Protein AF-A0A969LKZ2-F1 (afdb_monomer_lite)

pLDDT: mean 80.92, std 14.83, range [49.78, 97.94]

Structure (mmCIF, N/CA/C/O backbone):
data_AF-A0A969LKZ2-F1
#
_entry.id   AF-A0A969LKZ2-F1
#
loop_
_atom_site.group_PDB
_atom_site.id
_atom_site.type_symbol
_atom_site.label_atom_id
_atom_site.label_alt_id
_atom_site.label_comp_id
_atom_site.label_asym_id
_atom_site.label_entity_id
_atom_site.label_seq_id
_atom_site.pdbx_PDB_ins_code
_atom_site.Cartn_x
_atom_site.Cartn_y
_atom_site.Cartn_z
_atom_site.occupancy
_atom_site.B_iso_or_equiv
_atom_site.auth_seq_id
_atom_site.auth_comp_id
_atom_site.auth_asym_id
_atom_site.auth_atom_id
_atom_site.pdbx_PDB_model_num
ATOM 1 N N . MET A 1 1 ? 45.801 -14.054 39.976 1.00 59.47 1 MET A N 1
ATOM 2 C CA . MET A 1 1 ? 45.341 -14.778 38.767 1.00 59.47 1 MET A CA 1
ATOM 3 C C . MET A 1 1 ? 43.845 -14.618 38.501 1.00 59.47 1 MET A C 1
ATOM 5 O O . MET A 1 1 ? 43.497 -14.338 37.364 1.00 59.47 1 MET A O 1
ATOM 9 N N . LEU A 1 2 ? 42.970 -14.684 39.516 1.00 66.50 2 LEU A N 1
ATOM 10 C CA . LEU A 1 2 ? 41.511 -14.542 39.344 1.00 66.50 2 LEU A CA 1
ATOM 11 C C . LEU A 1 2 ? 41.075 -13.233 38.646 1.00 66.50 2 LEU A C 1
ATOM 13 O O . LEU A 1 2 ? 40.222 -13.264 37.770 1.00 66.50 2 LEU A O 1
ATOM 17 N N . LYS A 1 3 ? 41.731 -12.104 38.963 1.00 64.94 3 LYS A N 1
ATOM 18 C CA . LYS A 1 3 ? 41.454 -10.792 38.344 1.00 64.94 3 LYS A CA 1
ATOM 19 C C . LYS A 1 3 ? 41.816 -10.711 36.852 1.00 64.94 3 LYS A C 1
ATOM 21 O O . LYS A 1 3 ? 41.221 -9.928 36.127 1.00 64.94 3 LYS A O 1
ATOM 26 N N . LEU A 1 4 ? 42.794 -11.499 36.397 1.00 70.62 4 LEU A N 1
ATOM 27 C CA . LEU A 1 4 ? 43.204 -11.526 34.988 1.00 70.62 4 LEU A CA 1
ATOM 28 C C . LEU A 1 4 ? 42.209 -12.355 34.161 1.00 70.62 4 LEU A C 1
ATOM 30 O O . LEU A 1 4 ? 41.796 -11.938 33.085 1.00 70.62 4 LEU A O 1
ATOM 34 N N . LEU A 1 5 ? 41.762 -13.485 34.721 1.00 69.06 5 LEU A N 1
ATOM 35 C CA . LEU A 1 5 ? 40.717 -14.339 34.149 1.00 69.06 5 LEU A CA 1
ATOM 36 C C . LEU A 1 5 ? 39.380 -13.600 34.004 1.00 69.06 5 LEU A C 1
ATOM 38 O O . LEU A 1 5 ? 38.748 -13.695 32.956 1.00 69.06 5 LEU A O 1
ATOM 42 N N . SER A 1 6 ? 38.980 -12.808 35.005 1.00 70.50 6 SER A N 1
ATOM 43 C CA . SER A 1 6 ? 37.746 -12.014 34.931 1.00 70.50 6 SER A CA 1
ATOM 44 C C . SER A 1 6 ? 37.794 -10.928 33.852 1.00 70.50 6 SER A C 1
ATOM 46 O O . SER A 1 6 ? 36.787 -10.681 33.195 1.00 70.50 6 SER A O 1
ATOM 48 N N . SER A 1 7 ? 38.954 -10.304 33.625 1.00 68.31 7 SER A N 1
ATOM 49 C CA . SER A 1 7 ? 39.106 -9.274 32.587 1.00 68.31 7 SER A CA 1
ATOM 50 C C . SER A 1 7 ? 39.089 -9.863 31.176 1.00 68.31 7 SER A C 1
ATOM 52 O O . SER A 1 7 ? 38.479 -9.285 30.282 1.00 68.31 7 SER A O 1
ATOM 54 N N . ILE A 1 8 ? 39.701 -11.036 30.978 1.00 71.81 8 ILE A N 1
ATOM 55 C CA . ILE A 1 8 ? 39.663 -11.756 29.694 1.00 71.81 8 ILE A CA 1
ATOM 56 C C . ILE A 1 8 ? 38.229 -12.203 29.370 1.00 71.81 8 ILE A C 1
ATOM 58 O O . ILE A 1 8 ? 37.786 -12.081 28.230 1.00 71.81 8 ILE A O 1
ATOM 62 N N . PHE A 1 9 ? 37.475 -12.649 30.378 1.00 67.19 9 PHE A N 1
ATOM 63 C CA . PHE A 1 9 ? 36.073 -13.038 30.215 1.00 67.19 9 PHE A CA 1
ATOM 64 C C . PHE A 1 9 ? 35.174 -11.857 29.807 1.00 67.19 9 PHE A C 1
ATOM 66 O O . PHE A 1 9 ? 34.313 -12.009 28.943 1.00 67.19 9 PHE A O 1
ATOM 73 N N . LEU A 1 10 ? 35.411 -10.662 30.363 1.00 65.06 10 LEU A N 1
ATOM 74 C CA . LEU A 1 10 ? 34.647 -9.459 30.013 1.00 65.06 10 LEU A CA 1
ATOM 75 C C . LEU A 1 10 ? 34.915 -8.988 28.570 1.00 65.06 10 LEU A C 1
ATOM 77 O O . LEU A 1 10 ? 33.992 -8.550 27.891 1.00 65.06 10 LEU A O 1
ATOM 81 N N . ILE A 1 11 ? 36.160 -9.112 28.092 1.00 64.12 11 ILE A N 1
ATOM 82 C CA . ILE A 1 11 ? 36.550 -8.753 26.716 1.00 64.12 11 ILE A CA 1
ATOM 83 C C . ILE A 1 11 ? 35.956 -9.739 25.698 1.00 64.12 11 ILE A C 1
ATOM 85 O O . ILE A 1 11 ? 35.541 -9.334 24.615 1.00 64.12 11 ILE A O 1
ATOM 89 N N . LEU A 1 12 ? 35.865 -11.027 26.046 1.00 62.81 12 LEU A N 1
ATOM 90 C CA . LEU A 1 12 ? 35.211 -12.022 25.193 1.00 62.81 12 LEU A CA 1
ATOM 91 C C . LEU A 1 12 ? 33.700 -11.774 25.082 1.00 62.81 12 LEU A C 1
ATOM 93 O O . LEU A 1 12 ? 33.157 -11.895 23.993 1.00 62.81 12 LEU A O 1
ATOM 97 N N . LEU A 1 13 ? 33.026 -11.373 26.166 1.00 58.69 13 LEU A N 1
ATOM 98 C CA . LEU A 1 13 ? 31.583 -11.091 26.156 1.00 58.69 13 LEU A CA 1
ATOM 99 C C . LEU A 1 13 ? 31.195 -9.898 25.270 1.00 58.69 13 LEU A C 1
ATOM 101 O O . LEU A 1 13 ? 30.137 -9.926 24.648 1.00 58.69 13 LEU A O 1
ATOM 105 N N . THR A 1 14 ? 32.034 -8.864 25.177 1.00 59.28 14 THR A N 1
ATOM 106 C CA . THR A 1 14 ? 31.739 -7.690 24.339 1.00 59.28 14 THR A CA 1
ATOM 107 C C . THR A 1 14 ? 32.088 -7.901 22.867 1.00 59.28 14 THR A C 1
ATOM 109 O O . THR A 1 14 ? 31.464 -7.278 22.011 1.00 59.28 14 THR A O 1
ATOM 112 N N . ALA A 1 15 ? 33.013 -8.814 22.550 1.00 58.94 15 ALA A N 1
ATOM 113 C CA . ALA A 1 15 ? 33.393 -9.138 21.172 1.00 58.94 15 ALA A CA 1
ATOM 114 C C . ALA A 1 15 ? 32.286 -9.859 20.373 1.00 58.94 15 ALA A C 1
ATOM 116 O O . ALA A 1 15 ? 32.323 -9.854 19.144 1.00 58.94 15 ALA A O 1
ATOM 117 N N . PHE A 1 16 ? 31.293 -10.451 21.048 1.00 55.47 16 PHE A N 1
ATOM 118 C CA . PHE A 1 16 ? 30.153 -11.126 20.408 1.00 55.47 16 PHE A CA 1
ATOM 119 C C . PHE A 1 16 ? 28.880 -10.273 20.329 1.00 55.47 16 PHE A C 1
ATOM 121 O O . PHE A 1 16 ? 27.905 -10.692 19.707 1.00 55.47 16 PHE A O 1
ATOM 128 N N . CYS A 1 17 ? 28.877 -9.065 20.896 1.00 50.78 17 CYS A N 1
ATOM 129 C CA . CYS A 1 17 ? 27.752 -8.140 20.781 1.00 50.78 17 CYS A CA 1
ATOM 130 C C . CYS A 1 17 ? 27.825 -7.356 19.465 1.00 50.78 17 CYS A C 1
ATOM 132 O O . CYS A 1 17 ? 27.996 -6.140 19.452 1.00 50.78 17 CYS A O 1
ATOM 134 N N . ASN A 1 18 ? 27.659 -8.052 18.340 1.00 49.78 18 ASN A N 1
ATOM 135 C CA . ASN A 1 18 ? 27.237 -7.388 17.115 1.00 49.78 18 ASN A CA 1
ATOM 136 C C . ASN A 1 18 ? 25.742 -7.097 17.255 1.00 49.78 18 ASN A C 1
ATOM 138 O O . ASN A 1 18 ? 24.91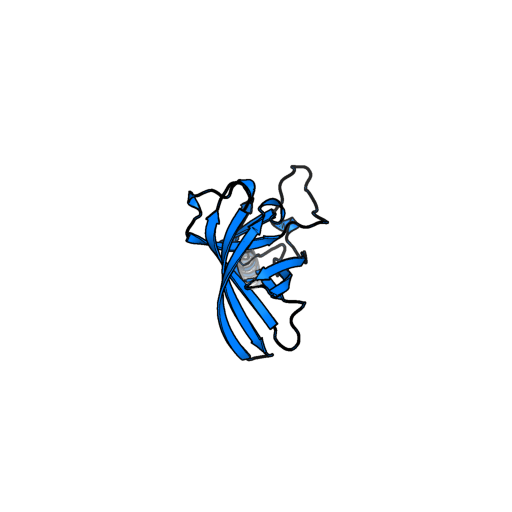5 -7.988 17.071 1.00 49.78 18 ASN A O 1
ATOM 142 N N . ALA A 1 19 ? 25.385 -5.857 17.587 1.00 51.41 19 ALA A N 1
ATOM 143 C CA . ALA A 1 19 ? 24.031 -5.364 17.365 1.00 51.41 19 ALA A CA 1
ATOM 144 C C . ALA A 1 19 ? 23.809 -5.268 15.846 1.00 51.41 19 ALA A C 1
ATOM 146 O O . ALA A 1 19 ? 23.966 -4.212 15.239 1.00 51.41 19 ALA A O 1
ATOM 147 N N . GLN A 1 20 ? 23.541 -6.405 15.202 1.00 56.41 20 GLN A N 1
ATOM 148 C CA . GLN A 1 20 ? 23.059 -6.428 13.832 1.00 56.41 20 GLN A CA 1
ATOM 149 C C . GLN A 1 20 ? 21.562 -6.181 13.879 1.00 56.41 20 GLN A C 1
ATOM 151 O O . GLN A 1 20 ? 20.772 -7.052 14.236 1.00 56.41 20 GLN A O 1
ATOM 156 N N . GLY A 1 21 ? 21.188 -4.967 13.506 1.00 56.09 21 GLY A N 1
ATOM 157 C CA . GLY A 1 21 ? 19.861 -4.703 13.000 1.00 56.09 21 GLY A CA 1
ATOM 158 C C . GLY A 1 21 ? 19.427 -5.737 11.986 1.00 56.09 21 GLY A C 1
ATOM 159 O O . GLY A 1 21 ? 20.079 -5.871 10.950 1.00 56.09 21 GLY A O 1
ATOM 160 N N . SER A 1 22 ? 18.338 -6.449 12.259 1.00 64.25 22 SER A N 1
ATOM 161 C CA . SER A 1 22 ? 17.714 -7.289 11.245 1.00 64.25 22 SER A CA 1
ATOM 162 C C . SER A 1 22 ? 16.907 -6.396 10.307 1.00 64.25 22 SER A C 1
ATOM 164 O O . SER A 1 22 ? 16.022 -5.663 10.749 1.00 64.25 22 SER A O 1
ATOM 166 N N . TRP A 1 23 ? 17.219 -6.474 9.018 1.00 74.00 23 TRP A N 1
ATOM 167 C CA . TRP A 1 23 ? 16.425 -5.895 7.940 1.00 74.00 23 TRP A CA 1
ATOM 168 C C . TRP A 1 23 ? 15.797 -7.052 7.167 1.00 74.00 23 TRP A C 1
ATOM 170 O O . TRP A 1 23 ? 16.509 -7.783 6.485 1.00 74.00 23 TRP A O 1
ATOM 180 N N . ASP A 1 24 ? 14.483 -7.241 7.288 1.00 82.44 24 ASP A N 1
ATOM 181 C CA . ASP A 1 24 ? 13.726 -8.252 6.526 1.00 82.44 24 ASP A CA 1
ATOM 182 C C . ASP A 1 24 ? 12.800 -7.610 5.479 1.00 82.44 24 ASP A C 1
ATOM 184 O O . ASP A 1 24 ? 11.846 -8.225 5.004 1.00 82.44 24 ASP A O 1
ATOM 188 N N . ILE A 1 25 ? 13.093 -6.361 5.112 1.00 81.94 25 ILE A N 1
ATOM 189 C CA . ILE A 1 25 ? 12.304 -5.546 4.194 1.00 81.94 25 ILE A CA 1
ATOM 190 C C . ILE A 1 25 ? 13.130 -5.145 2.968 1.00 81.94 25 ILE A C 1
ATOM 192 O O . ILE A 1 25 ? 14.216 -4.574 3.067 1.00 81.94 25 ILE A O 1
ATOM 196 N N . GLY A 1 26 ? 12.599 -5.459 1.794 1.00 84.81 26 GLY A N 1
ATOM 197 C CA . GLY A 1 26 ? 13.071 -5.013 0.495 1.00 84.81 26 GLY A CA 1
ATOM 198 C C . GLY A 1 26 ? 12.195 -3.886 -0.043 1.00 84.81 26 GLY A C 1
ATOM 199 O O . GLY A 1 26 ? 11.040 -3.728 0.356 1.00 84.81 26 GLY A O 1
ATOM 200 N N . TYR A 1 27 ? 12.739 -3.109 -0.977 1.00 86.25 27 TYR A N 1
ATOM 201 C CA . TYR A 1 27 ? 12.031 -2.011 -1.631 1.00 86.25 27 TYR A CA 1
ATOM 202 C C . TYR A 1 27 ? 12.078 -2.164 -3.150 1.00 86.25 27 TYR A C 1
ATOM 204 O O . TYR A 1 27 ? 13.115 -2.513 -3.718 1.00 86.25 27 TYR A O 1
ATOM 212 N N . LEU A 1 28 ? 10.955 -1.893 -3.807 1.00 89.88 28 LEU A N 1
ATOM 213 C CA . LEU A 1 28 ? 10.833 -1.865 -5.255 1.00 89.88 28 LEU A CA 1
ATOM 214 C C . LEU A 1 28 ? 10.242 -0.519 -5.669 1.00 89.88 28 LEU A C 1
ATOM 216 O O . LEU A 1 28 ? 9.100 -0.207 -5.339 1.00 89.88 28 LEU A O 1
ATOM 220 N N . ASN A 1 29 ? 11.024 0.268 -6.407 1.00 91.12 29 ASN A N 1
ATOM 221 C CA . ASN A 1 29 ? 10.547 1.521 -6.987 1.00 91.12 29 ASN A CA 1
ATOM 222 C C . ASN A 1 29 ? 9.361 1.248 -7.927 1.00 91.12 29 ASN A C 1
ATOM 224 O O . ASN A 1 29 ? 9.373 0.245 -8.648 1.00 91.12 29 ASN A O 1
ATOM 228 N N . VAL A 1 30 ? 8.364 2.140 -7.933 1.00 93.06 30 VAL A N 1
ATOM 229 C CA . VAL A 1 30 ? 7.159 2.008 -8.761 1.00 93.06 30 VAL A CA 1
ATOM 230 C C . VAL A 1 30 ? 7.479 1.771 -10.238 1.00 93.06 30 VAL A C 1
ATOM 232 O O . VAL A 1 30 ? 6.807 0.959 -10.870 1.00 93.06 30 VAL A O 1
ATOM 235 N N . ASP A 1 31 ? 8.527 2.386 -10.785 1.00 91.94 31 ASP A N 1
ATOM 236 C CA . ASP A 1 31 ? 8.905 2.253 -12.199 1.00 91.94 31 ASP A CA 1
ATOM 237 C C . ASP A 1 31 ? 9.469 0.862 -12.528 1.00 91.94 31 ASP A C 1
ATOM 239 O O . ASP A 1 31 ? 9.315 0.362 -13.641 1.00 91.94 31 ASP A O 1
ATOM 243 N N . SER A 1 32 ? 10.039 0.181 -11.533 1.00 94.31 32 SER A N 1
ATOM 244 C CA . SER A 1 32 ? 10.575 -1.178 -11.666 1.00 94.31 32 SER A CA 1
ATOM 245 C C . SER A 1 32 ? 9.503 -2.267 -11.528 1.00 94.31 32 SER A C 1
ATOM 247 O O . SER A 1 32 ? 9.780 -3.447 -11.773 1.00 94.31 32 SER A O 1
ATOM 249 N N . ILE A 1 33 ? 8.272 -1.912 -11.140 1.00 95.50 33 ILE A N 1
ATOM 250 C CA . ILE A 1 33 ? 7.174 -2.873 -11.003 1.00 95.50 33 ILE A CA 1
ATOM 251 C C . ILE A 1 33 ? 6.710 -3.319 -12.396 1.00 95.50 33 ILE A C 1
ATOM 253 O O . ILE A 1 33 ? 6.184 -2.543 -13.197 1.00 95.50 33 ILE A O 1
ATOM 257 N N . SER A 1 34 ? 6.894 -4.610 -12.659 1.00 96.12 34 SER A N 1
ATOM 258 C CA . SER A 1 34 ? 6.551 -5.293 -13.911 1.00 96.12 34 SER A CA 1
ATOM 259 C C . SER A 1 34 ? 5.656 -6.515 -13.681 1.00 96.12 34 SER A C 1
ATOM 261 O O . SER A 1 34 ? 5.457 -6.945 -12.544 1.00 96.12 34 SER A O 1
ATOM 263 N N . LYS A 1 35 ? 5.172 -7.142 -14.764 1.00 96.44 35 LYS A N 1
ATOM 264 C CA . LYS A 1 35 ? 4.317 -8.348 -14.713 1.00 96.44 35 LYS A CA 1
ATOM 265 C C . LYS A 1 35 ? 4.919 -9.521 -13.922 1.00 96.44 35 LYS A C 1
ATOM 267 O O . LYS A 1 35 ? 4.168 -10.337 -13.403 1.00 96.44 35 LYS A O 1
ATOM 272 N N . GLY A 1 36 ? 6.245 -9.589 -13.767 1.00 96.81 36 GLY A N 1
ATOM 273 C CA . GLY A 1 36 ? 6.909 -10.590 -12.914 1.00 96.81 36 GLY A CA 1
ATOM 274 C C . GLY A 1 36 ? 6.648 -10.423 -11.408 1.00 96.81 36 GLY A C 1
ATOM 275 O O . GLY A 1 36 ? 7.077 -11.253 -10.610 1.00 96.81 36 GLY A O 1
ATOM 276 N N . HIS A 1 37 ? 5.963 -9.351 -11.005 1.00 96.50 37 HIS A N 1
ATOM 277 C CA . HIS A 1 37 ? 5.601 -9.061 -9.618 1.00 96.50 37 HIS A CA 1
ATOM 278 C C . HIS A 1 37 ? 4.123 -9.328 -9.310 1.00 96.50 37 HIS A C 1
ATOM 280 O O . HIS A 1 37 ? 3.700 -9.130 -8.174 1.00 96.50 37 HIS A O 1
ATOM 286 N N . LEU A 1 38 ? 3.336 -9.779 -10.290 1.00 97.31 38 LEU A N 1
ATOM 287 C CA . LEU A 1 38 ? 1.945 -10.167 -10.060 1.00 97.31 38 LEU A CA 1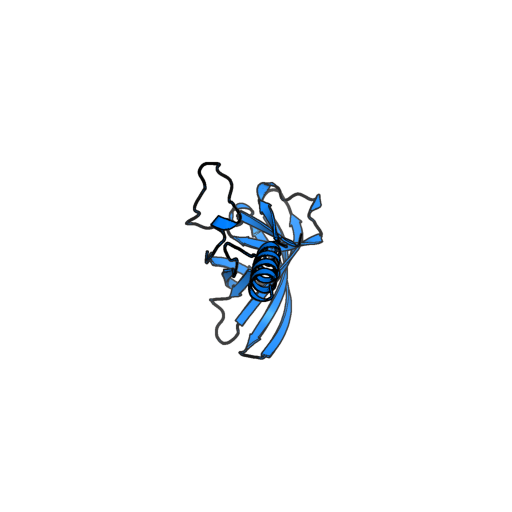
ATOM 288 C C . LEU A 1 38 ? 1.872 -11.313 -9.039 1.00 97.31 38 LEU A C 1
ATOM 290 O O . LEU A 1 38 ? 2.700 -12.222 -9.049 1.00 97.31 38 LEU A O 1
ATOM 294 N N . GLY A 1 39 ? 0.894 -11.24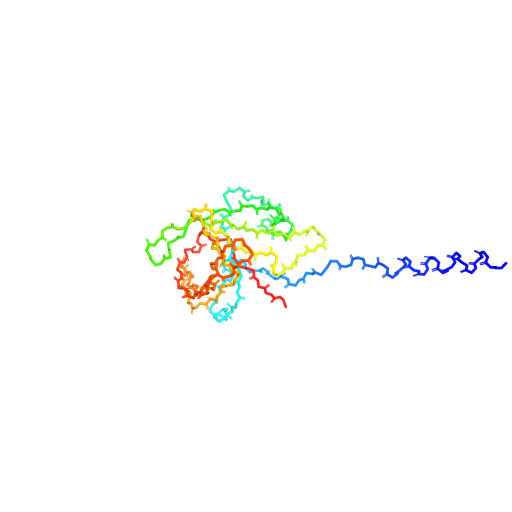3 -8.140 1.00 97.00 39 GLY A N 1
ATOM 295 C CA . GLY A 1 39 ? 0.715 -12.179 -7.030 1.00 97.00 39 GLY A CA 1
ATOM 296 C C . GLY A 1 39 ? 1.648 -11.949 -5.838 1.00 97.00 39 GLY A C 1
ATOM 297 O O . GLY A 1 39 ? 1.488 -12.617 -4.819 1.00 97.00 39 GLY A O 1
ATOM 298 N N . LYS A 1 40 ? 2.607 -11.013 -5.911 1.00 95.94 40 LYS A N 1
ATOM 299 C CA . LYS A 1 40 ? 3.456 -10.689 -4.757 1.00 95.94 40 LYS A CA 1
ATOM 300 C C . LYS A 1 40 ? 2.673 -9.888 -3.722 1.00 95.94 40 LYS A C 1
ATOM 302 O O . LYS A 1 40 ? 1.950 -8.952 -4.071 1.00 95.94 40 LYS A O 1
ATOM 307 N N . ILE A 1 41 ? 2.870 -10.255 -2.458 1.00 96.00 41 ILE A N 1
ATOM 308 C CA . ILE A 1 41 ? 2.387 -9.516 -1.294 1.00 96.00 41 ILE A CA 1
ATOM 309 C C . ILE A 1 41 ? 3.399 -8.423 -0.974 1.00 96.00 41 ILE A C 1
ATOM 311 O O . ILE A 1 41 ? 4.598 -8.685 -0.860 1.00 96.00 41 ILE A O 1
ATOM 315 N N . VAL A 1 42 ? 2.902 -7.200 -0.872 1.00 94.38 42 VAL A N 1
ATOM 316 C CA . VAL A 1 42 ? 3.693 -5.995 -0.675 1.00 94.38 42 VAL A CA 1
ATOM 317 C C . VAL A 1 42 ? 2.984 -5.032 0.273 1.00 94.38 42 VAL A C 1
ATOM 319 O O . VAL A 1 42 ? 1.784 -5.150 0.515 1.00 94.38 42 VAL A O 1
ATOM 322 N N . ARG A 1 43 ? 3.705 -4.021 0.754 1.00 92.44 43 ARG A N 1
ATOM 323 C CA . ARG A 1 43 ? 3.125 -2.839 1.394 1.00 92.44 43 ARG A CA 1
ATOM 324 C C . ARG A 1 43 ? 3.290 -1.627 0.499 1.00 92.44 43 ARG A C 1
ATOM 326 O O . ARG A 1 43 ? 4.314 -1.467 -0.161 1.00 92.44 43 ARG A O 1
ATOM 333 N N . ILE A 1 44 ? 2.254 -0.804 0.446 1.00 92.19 44 ILE A N 1
ATOM 334 C CA . ILE A 1 44 ? 2.168 0.332 -0.472 1.00 92.19 44 ILE A CA 1
ATOM 335 C C . ILE A 1 44 ? 2.915 1.523 0.136 1.00 92.19 44 ILE A C 1
ATOM 337 O O . ILE A 1 44 ? 2.667 1.852 1.295 1.00 92.19 44 ILE A O 1
ATOM 341 N N . ASP A 1 45 ? 3.783 2.157 -0.657 1.00 88.94 45 ASP A N 1
ATOM 342 C CA . ASP A 1 45 ? 4.487 3.396 -0.312 1.00 88.94 45 ASP A CA 1
ATOM 343 C C . ASP A 1 45 ? 3.985 4.550 -1.193 1.00 88.94 45 ASP A C 1
ATOM 345 O O . ASP A 1 45 ? 4.099 4.522 -2.428 1.00 88.94 45 ASP A O 1
ATOM 349 N N . PHE A 1 46 ? 3.392 5.559 -0.556 1.00 88.31 46 PHE A N 1
ATOM 350 C CA . PHE A 1 46 ? 2.823 6.703 -1.260 1.00 88.31 46 PHE A CA 1
ATOM 351 C C . PHE A 1 46 ? 3.868 7.752 -1.594 1.00 88.31 46 PHE A C 1
ATOM 353 O O . PHE A 1 46 ? 4.787 8.027 -0.829 1.00 88.31 46 PHE A O 1
ATOM 360 N N . LYS A 1 47 ? 3.650 8.430 -2.722 1.00 84.81 47 LYS A N 1
ATOM 361 C CA . LYS A 1 47 ? 4.508 9.528 -3.132 1.00 84.81 47 LYS A CA 1
ATOM 362 C C . LYS A 1 47 ? 4.458 10.676 -2.130 1.00 84.81 47 LYS A C 1
ATOM 364 O O . LYS A 1 47 ? 3.436 11.352 -2.011 1.00 84.81 47 LYS A O 1
ATOM 369 N N . SER A 1 48 ? 5.572 10.922 -1.444 1.00 73.44 48 SER A N 1
ATOM 370 C CA . SER A 1 48 ? 5.686 12.051 -0.516 1.00 73.44 48 SER A CA 1
ATOM 371 C C . SER A 1 48 ? 5.796 13.379 -1.267 1.00 73.44 48 SER A C 1
ATOM 373 O O . SER A 1 48 ? 6.613 13.524 -2.180 1.00 73.44 48 SER A O 1
ATOM 375 N N . THR A 1 49 ? 5.034 14.393 -0.848 1.00 65.44 49 THR A N 1
ATOM 376 C CA . THR A 1 49 ? 5.183 15.764 -1.366 1.00 65.44 49 THR A CA 1
ATOM 377 C C . THR A 1 49 ? 6.448 16.456 -0.848 1.00 65.44 49 THR A C 1
ATOM 379 O O . THR A 1 49 ? 6.891 17.425 -1.454 1.00 65.44 49 THR A O 1
ATOM 382 N N . ASN A 1 50 ? 7.041 15.955 0.245 1.00 60.16 50 ASN A N 1
ATOM 383 C CA . ASN A 1 50 ? 8.196 16.547 0.936 1.00 60.16 50 ASN A CA 1
ATOM 384 C C . ASN A 1 50 ? 9.403 15.595 0.963 1.00 60.16 50 ASN A C 1
ATOM 386 O O . ASN A 1 50 ? 10.143 15.531 1.945 1.00 60.16 50 ASN A O 1
ATOM 390 N N . ALA A 1 51 ? 9.582 14.820 -0.103 1.00 58.72 51 ALA A N 1
ATOM 391 C CA . ALA A 1 51 ? 10.636 13.825 -0.196 1.00 58.72 51 ALA A CA 1
ATOM 392 C C . ALA A 1 51 ? 12.038 14.434 -0.032 1.00 58.72 51 ALA A C 1
ATOM 394 O O . ALA A 1 51 ? 12.460 15.259 -0.844 1.00 58.72 51 ALA A O 1
ATOM 395 N N . TRP A 1 52 ? 12.802 13.975 0.964 1.00 54.78 52 TRP A N 1
ATOM 396 C CA . TRP A 1 52 ? 14.246 14.202 0.977 1.00 54.78 52 TRP A CA 1
ATOM 397 C C . TRP A 1 52 ? 14.886 13.285 -0.071 1.00 54.78 52 TRP A C 1
ATOM 399 O O . TRP A 1 52 ? 14.943 12.068 0.104 1.00 54.78 52 TRP A O 1
ATOM 409 N N . ILE A 1 53 ? 15.308 13.869 -1.192 1.00 56.62 53 ILE A N 1
ATOM 410 C CA . ILE A 1 53 ? 16.037 13.173 -2.253 1.00 56.62 53 ILE A CA 1
ATOM 411 C C . ILE A 1 53 ? 17.522 13.267 -1.902 1.00 56.62 53 ILE A C 1
ATOM 413 O O . ILE A 1 53 ? 18.059 14.366 -1.754 1.00 56.62 53 ILE A O 1
ATOM 417 N N . SER A 1 54 ? 18.185 12.126 -1.731 1.00 55.78 54 SER A N 1
ATOM 418 C CA . SER A 1 54 ? 19.634 12.085 -1.534 1.00 55.78 54 SER A CA 1
ATOM 419 C C . SER A 1 54 ? 20.377 12.553 -2.795 1.00 55.78 54 SER A C 1
ATOM 421 O O . SER A 1 54 ? 19.817 12.540 -3.892 1.00 55.78 54 SER A O 1
ATOM 423 N N . PRO A 1 55 ? 21.656 12.952 -2.677 1.00 52.72 55 PRO A N 1
ATOM 424 C CA . PRO A 1 55 ? 22.422 13.507 -3.798 1.00 52.72 55 PRO A CA 1
ATOM 425 C C . PRO A 1 55 ? 22.584 12.570 -5.007 1.00 52.72 55 PRO A C 1
ATOM 427 O O . PRO A 1 55 ? 22.862 13.038 -6.105 1.00 52.72 55 PRO A O 1
ATOM 430 N N . ASP A 1 56 ? 22.418 11.260 -4.814 1.00 61.44 56 ASP A N 1
ATOM 431 C CA . ASP A 1 56 ? 22.459 10.224 -5.855 1.00 61.44 56 ASP A CA 1
ATOM 432 C C . ASP A 1 56 ? 21.104 10.000 -6.557 1.00 61.44 56 ASP A C 1
ATOM 434 O O . ASP A 1 56 ? 21.004 9.172 -7.461 1.00 61.44 56 ASP A O 1
ATOM 438 N N . GLY A 1 57 ? 20.053 10.722 -6.153 1.00 55.88 57 GLY A N 1
ATOM 439 C CA . GLY A 1 57 ? 18.705 10.592 -6.705 1.00 55.88 57 GLY A CA 1
ATOM 440 C C . GLY A 1 57 ? 17.958 9.322 -6.279 1.00 55.88 57 GLY A C 1
ATOM 441 O O . GLY A 1 57 ? 16.830 9.118 -6.727 1.00 55.88 57 GLY A O 1
ATOM 442 N N . GLN A 1 58 ? 18.540 8.474 -5.421 1.00 56.38 58 GLN A N 1
ATOM 443 C CA . GLN A 1 58 ? 17.941 7.208 -4.987 1.00 56.38 58 GLN A CA 1
ATOM 444 C C . GLN A 1 58 ? 17.529 7.248 -3.520 1.00 56.38 58 GLN A C 1
ATOM 446 O O . GLN A 1 58 ? 18.347 7.469 -2.641 1.00 56.38 58 GLN A O 1
ATOM 451 N N . ARG A 1 59 ? 16.271 6.939 -3.202 1.00 55.94 59 ARG A N 1
ATOM 452 C CA . ARG A 1 59 ? 15.860 6.869 -1.795 1.00 55.94 59 ARG A CA 1
ATOM 453 C C . ARG A 1 59 ? 16.518 5.694 -1.069 1.00 55.94 59 ARG A C 1
ATOM 455 O O . ARG A 1 59 ? 16.275 4.535 -1.393 1.00 55.94 59 ARG A O 1
ATOM 462 N N . HIS A 1 60 ? 17.306 6.008 -0.044 1.00 57.88 60 HIS A N 1
ATOM 463 C CA . HIS A 1 60 ? 17.889 5.033 0.882 1.00 57.88 60 HIS A CA 1
ATOM 464 C C . HIS A 1 60 ? 16.887 4.642 1.961 1.00 57.88 60 HIS A C 1
ATOM 466 O O . HIS A 1 60 ? 16.073 5.460 2.367 1.00 57.88 60 HIS A O 1
ATOM 472 N N . ILE A 1 61 ? 17.007 3.444 2.537 1.00 57.28 61 ILE A N 1
ATOM 473 C CA . ILE A 1 61 ? 16.111 2.969 3.610 1.00 57.28 61 ILE A CA 1
ATOM 474 C C . ILE A 1 61 ? 15.967 3.974 4.785 1.00 57.28 61 ILE A C 1
ATOM 476 O O . ILE A 1 61 ? 14.922 4.082 5.421 1.00 57.28 61 ILE A O 1
ATOM 480 N N . ARG A 1 62 ? 16.995 4.807 5.008 1.00 55.06 62 ARG A N 1
ATOM 481 C CA . ARG A 1 62 ? 17.009 5.888 6.006 1.00 55.06 62 ARG A CA 1
ATOM 482 C C . ARG A 1 62 ? 16.096 7.074 5.682 1.00 55.06 62 ARG A C 1
ATOM 484 O O . ARG A 1 62 ? 15.633 7.716 6.618 1.00 55.06 62 ARG A O 1
ATOM 491 N N . SER A 1 63 ? 15.795 7.359 4.411 1.00 57.94 63 SER A N 1
ATOM 492 C CA . SER A 1 63 ? 14.813 8.398 4.049 1.00 57.94 63 SER A CA 1
ATOM 493 C C . SER A 1 63 ? 13.378 8.019 4.428 1.00 57.94 63 SER A C 1
ATOM 495 O O . SER A 1 63 ? 12.492 8.866 4.388 1.00 57.94 63 SER A O 1
ATOM 497 N N . PHE A 1 64 ? 13.145 6.760 4.812 1.00 57.81 64 PHE A N 1
ATOM 498 C CA . PHE A 1 64 ? 11.836 6.242 5.213 1.00 57.81 64 PHE A CA 1
ATOM 499 C C . PHE A 1 64 ? 11.656 6.186 6.745 1.00 57.81 64 PHE A C 1
ATOM 501 O O . PHE A 1 64 ? 10.605 5.766 7.231 1.00 57.81 64 PHE A O 1
ATOM 508 N N . VAL A 1 65 ? 12.652 6.626 7.528 1.00 55.38 65 VAL A N 1
ATOM 509 C CA . VAL A 1 65 ? 12.567 6.694 8.997 1.00 55.38 65 VAL A CA 1
ATOM 510 C C . VAL A 1 65 ? 11.663 7.860 9.408 1.00 55.38 65 VAL A C 1
ATOM 512 O O . VAL A 1 65 ? 11.981 9.023 9.174 1.00 55.38 65 VAL A O 1
ATOM 515 N N . GLY A 1 66 ? 10.536 7.554 10.056 1.00 52.31 66 GLY A N 1
ATOM 516 C CA . GLY A 1 66 ? 9.673 8.551 10.706 1.00 52.31 66 GLY A CA 1
ATOM 517 C C . GLY A 1 66 ? 8.806 9.415 9.780 1.00 52.31 66 GLY A C 1
ATOM 518 O O . GLY A 1 66 ? 8.125 10.317 10.272 1.00 52.31 66 GLY A O 1
ATOM 519 N N . THR A 1 67 ? 8.785 9.152 8.472 1.0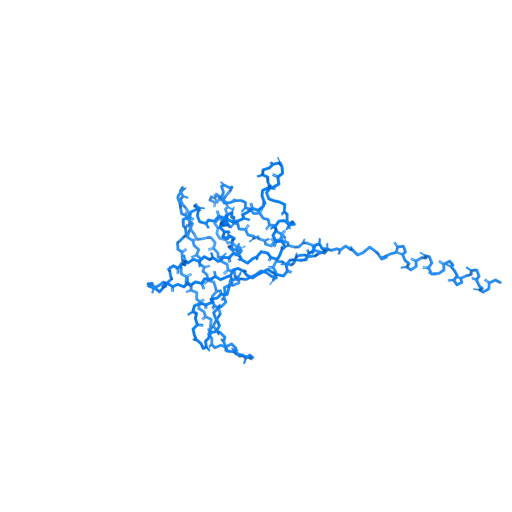0 57.88 67 THR A N 1
ATOM 520 C CA . THR A 1 67 ? 7.885 9.842 7.540 1.00 57.88 67 THR A CA 1
ATOM 521 C C . THR A 1 67 ? 6.436 9.404 7.757 1.00 57.88 67 THR A C 1
ATOM 523 O O . THR A 1 67 ? 6.134 8.225 7.944 1.00 57.88 67 THR A O 1
ATOM 526 N N . LYS A 1 68 ? 5.535 10.390 7.794 1.00 63.97 68 LYS A N 1
ATOM 527 C CA . LYS A 1 68 ? 4.081 10.209 7.862 1.00 63.97 68 LYS A CA 1
ATOM 528 C C . LYS A 1 68 ? 3.498 10.736 6.565 1.00 63.97 68 LYS A C 1
ATOM 530 O O . LYS A 1 68 ? 3.016 11.867 6.519 1.00 63.97 68 LYS A O 1
ATOM 535 N N . ASP A 1 69 ? 3.594 9.937 5.518 1.00 74.31 69 ASP A N 1
ATOM 536 C CA . ASP A 1 69 ? 2.976 10.284 4.249 1.00 74.31 69 ASP A CA 1
ATOM 537 C C . ASP A 1 69 ? 1.480 9.978 4.328 1.00 74.31 69 ASP A C 1
ATOM 539 O O . ASP A 1 69 ? 1.053 8.983 4.915 1.00 74.31 69 ASP A O 1
ATOM 543 N N . THR A 1 70 ? 0.659 10.884 3.810 1.00 81.75 70 THR A N 1
ATOM 544 C CA . THR A 1 70 ? -0.794 10.717 3.782 1.00 81.75 70 THR A CA 1
ATOM 545 C C . THR A 1 70 ? -1.272 10.694 2.347 1.00 81.75 70 THR A C 1
ATOM 547 O O . THR A 1 70 ? -0.884 11.556 1.561 1.00 81.75 70 THR A O 1
ATOM 550 N N . ALA A 1 71 ? -2.166 9.770 2.026 1.00 86.12 71 ALA A N 1
ATOM 551 C CA . ALA A 1 71 ? -2.765 9.653 0.709 1.00 86.12 71 ALA A CA 1
ATOM 552 C C . ALA A 1 71 ? -4.282 9.525 0.817 1.00 86.12 71 ALA A C 1
ATOM 554 O O . ALA A 1 71 ? -4.816 8.942 1.760 1.00 86.12 71 ALA A O 1
ATOM 555 N N . SER A 1 72 ? -4.981 10.077 -0.170 1.00 86.06 72 SER A N 1
ATOM 556 C CA . SER A 1 72 ? -6.425 9.900 -0.315 1.00 86.06 72 SER A CA 1
ATOM 557 C C . SER A 1 72 ? -6.694 8.818 -1.355 1.00 86.06 72 SER A C 1
ATOM 559 O O . SER A 1 72 ? -6.228 8.926 -2.489 1.00 86.06 72 SER A O 1
ATOM 561 N N . LEU A 1 73 ? -7.436 7.781 -0.973 1.00 88.00 73 LEU A N 1
ATOM 562 C CA . LEU A 1 73 ? -7.764 6.637 -1.823 1.00 88.00 73 LEU A CA 1
ATOM 563 C C . LEU A 1 73 ? -9.265 6.385 -1.820 1.00 88.00 73 LEU A C 1
ATOM 565 O O . LEU A 1 73 ? -9.919 6.503 -0.788 1.00 88.00 73 LEU A O 1
ATOM 569 N N . THR A 1 74 ? -9.811 6.004 -2.970 1.00 88.69 74 THR A N 1
ATOM 570 C CA . THR A 1 74 ? -11.221 5.628 -3.090 1.00 88.69 74 THR A CA 1
ATOM 571 C C . THR A 1 74 ? -11.345 4.108 -3.102 1.00 88.69 74 THR A C 1
ATOM 573 O O . THR A 1 74 ? -10.905 3.468 -4.053 1.00 88.69 74 THR A O 1
ATOM 576 N N . ILE A 1 75 ? -11.953 3.534 -2.062 1.00 87.56 75 ILE A N 1
ATOM 577 C CA . ILE A 1 75 ? -12.239 2.095 -1.937 1.00 87.56 75 ILE A CA 1
ATOM 578 C C . ILE A 1 75 ? -13.758 1.925 -1.902 1.00 87.56 75 ILE A C 1
ATOM 580 O O . ILE A 1 75 ? -14.419 2.558 -1.082 1.00 87.56 75 ILE A O 1
ATOM 584 N N . ASP A 1 76 ? -14.321 1.106 -2.796 1.00 83.25 76 ASP A N 1
ATOM 585 C CA . ASP A 1 76 ? -15.768 0.846 -2.899 1.00 83.25 76 ASP A CA 1
ATOM 586 C C . ASP A 1 76 ? -16.629 2.120 -2.815 1.00 83.25 76 ASP A C 1
ATOM 588 O O . ASP A 1 76 ? -17.574 2.197 -2.035 1.00 83.25 76 ASP A O 1
ATOM 592 N N . THR A 1 77 ? -16.282 3.155 -3.588 1.00 85.44 77 THR A N 1
ATOM 593 C CA . THR A 1 77 ? -16.924 4.495 -3.614 1.00 85.44 77 THR A CA 1
ATOM 594 C C . THR A 1 77 ? -16.675 5.401 -2.403 1.00 85.44 77 THR A C 1
ATOM 596 O O . THR A 1 77 ? -17.015 6.582 -2.448 1.00 85.44 77 THR A O 1
ATOM 599 N N . THR A 1 78 ? -16.012 4.910 -1.357 1.00 87.88 78 THR A N 1
ATOM 600 C CA . THR A 1 78 ? -15.686 5.701 -0.165 1.00 87.88 78 THR A CA 1
ATOM 601 C C . THR A 1 78 ? -14.297 6.311 -0.294 1.00 87.88 78 THR A C 1
ATOM 603 O O . THR A 1 78 ? -13.319 5.599 -0.516 1.00 87.88 78 THR A O 1
ATOM 606 N N . LEU A 1 79 ? -14.191 7.631 -0.128 1.00 89.62 79 LEU A N 1
ATOM 607 C CA . LEU A 1 79 ? -12.901 8.311 -0.024 1.00 89.62 79 LEU A CA 1
ATOM 608 C C . LEU A 1 79 ? -12.337 8.142 1.392 1.00 89.62 79 LEU A C 1
ATOM 610 O O . LEU A 1 79 ? -12.925 8.619 2.362 1.00 89.62 79 LEU A O 1
ATOM 614 N N . LEU A 1 80 ? -11.183 7.491 1.499 1.00 90.31 80 LEU A N 1
ATOM 615 C CA . LEU A 1 80 ? -10.439 7.310 2.737 1.00 90.31 80 LEU A CA 1
ATOM 616 C C . LEU A 1 80 ? -9.147 8.117 2.689 1.00 90.31 80 LEU A C 1
ATOM 618 O O . LEU A 1 80 ? -8.420 8.080 1.697 1.00 90.31 80 LEU A O 1
ATOM 622 N N . ILE A 1 81 ? -8.841 8.808 3.784 1.00 90.00 81 ILE A N 1
ATOM 623 C CA . ILE A 1 81 ? -7.531 9.419 3.994 1.00 90.00 81 ILE A CA 1
ATOM 624 C C . ILE A 1 81 ? -6.721 8.444 4.835 1.00 90.00 81 ILE A C 1
ATOM 626 O O . ILE A 1 81 ? -7.044 8.198 6.000 1.00 90.00 81 ILE A O 1
ATOM 630 N N . LEU A 1 82 ? -5.686 7.876 4.228 1.00 89.94 82 LEU A N 1
ATOM 631 C CA . LEU A 1 82 ? -4.777 6.939 4.862 1.00 89.94 82 LEU A CA 1
ATOM 632 C C . LEU A 1 82 ? -3.477 7.651 5.219 1.00 89.94 82 LEU A C 1
ATOM 634 O O . LEU A 1 82 ? -2.929 8.392 4.408 1.00 89.94 82 LEU A O 1
ATOM 638 N N . ALA A 1 83 ? -2.983 7.410 6.424 1.00 87.00 83 ALA A N 1
ATOM 639 C CA . ALA A 1 83 ? -1.633 7.747 6.831 1.00 87.00 83 ALA A CA 1
ATOM 640 C C . ALA A 1 83 ? -0.777 6.486 6.793 1.00 87.00 83 ALA A C 1
ATOM 642 O O . ALA A 1 83 ? -1.129 5.467 7.389 1.00 87.00 83 ALA A O 1
ATOM 643 N N . GLU A 1 84 ? 0.369 6.573 6.141 1.00 86.38 84 GLU A N 1
ATOM 644 C CA . GLU A 1 84 ? 1.399 5.566 6.251 1.00 86.38 84 GLU A CA 1
ATOM 645 C C . GLU A 1 84 ? 2.080 5.687 7.618 1.00 86.38 84 GLU A C 1
ATOM 647 O O . GLU A 1 84 ? 2.600 6.736 8.013 1.00 86.38 84 GLU A O 1
ATOM 652 N N . ARG A 1 85 ? 2.023 4.604 8.389 1.00 84.56 85 ARG A N 1
ATOM 653 C CA . ARG A 1 85 ? 2.691 4.472 9.678 1.00 84.56 85 ARG A CA 1
ATOM 654 C C . ARG A 1 85 ? 3.904 3.589 9.488 1.00 84.56 85 ARG A C 1
ATOM 656 O O . ARG A 1 85 ? 3.769 2.453 9.057 1.00 84.56 85 ARG A O 1
ATOM 663 N N . ARG A 1 86 ? 5.074 4.105 9.855 1.00 77.38 86 ARG A N 1
ATOM 664 C CA . ARG A 1 86 ? 6.344 3.376 9.851 1.00 77.38 86 ARG A CA 1
ATOM 665 C C . ARG A 1 86 ? 6.951 3.430 11.242 1.00 77.38 86 ARG A C 1
ATOM 667 O O . ARG A 1 86 ? 7.116 4.515 11.800 1.00 77.38 86 ARG A O 1
ATOM 674 N N . LYS A 1 87 ? 7.322 2.276 11.787 1.00 67.81 87 LYS A N 1
ATOM 675 C CA . LYS A 1 87 ? 8.277 2.174 12.899 1.00 67.81 87 LYS A CA 1
ATOM 676 C C . LYS A 1 87 ? 9.595 1.595 12.388 1.00 67.81 87 LYS A C 1
ATOM 678 O O . LYS A 1 87 ? 10.086 0.605 12.902 1.00 67.81 87 LYS A O 1
ATOM 683 N N . ILE A 1 88 ? 10.134 2.198 11.332 1.00 60.97 88 ILE A N 1
ATOM 684 C CA . ILE A 1 88 ? 11.469 1.860 10.841 1.00 60.97 88 ILE A CA 1
ATOM 685 C C . ILE A 1 88 ? 12.458 2.681 11.664 1.00 60.97 88 ILE A C 1
ATOM 687 O O . ILE A 1 88 ? 12.381 3.911 11.679 1.00 60.97 88 ILE A O 1
ATOM 691 N N . TYR A 1 89 ? 13.357 2.005 12.364 1.00 62.03 89 TYR A N 1
ATOM 692 C CA . TYR A 1 89 ? 14.429 2.605 13.143 1.00 62.03 89 TYR A CA 1
ATOM 693 C C . TYR A 1 89 ? 15.734 2.579 12.333 1.00 62.03 89 TYR A C 1
ATOM 695 O O . TYR A 1 89 ? 15.881 1.858 11.349 1.00 62.03 89 TYR A O 1
ATOM 703 N N . VAL A 1 90 ? 16.703 3.413 12.714 1.00 58.06 90 VAL A N 1
ATOM 704 C CA . VAL A 1 90 ? 17.970 3.554 11.966 1.00 58.06 90 VAL A CA 1
ATOM 705 C C . VAL A 1 90 ? 18.789 2.260 11.982 1.00 58.06 90 VAL A C 1
ATOM 707 O O . VAL A 1 90 ? 19.534 1.978 11.043 1.00 58.06 90 VAL A O 1
ATOM 710 N N . ASP A 1 91 ? 18.652 1.494 13.056 1.00 60.47 91 ASP A N 1
ATOM 711 C CA . ASP A 1 91 ? 19.355 0.255 13.337 1.00 60.47 91 ASP A CA 1
ATOM 712 C C . ASP A 1 91 ? 18.473 -0.983 13.164 1.00 60.47 91 ASP A C 1
ATOM 714 O O . ASP A 1 91 ? 18.993 -2.068 13.337 1.00 60.47 91 ASP A O 1
ATOM 718 N N . HIS A 1 92 ? 17.185 -0.871 12.830 1.00 67.25 92 HIS A N 1
ATOM 719 C CA . HIS A 1 92 ? 16.325 -2.018 12.521 1.00 67.25 92 HIS A CA 1
ATOM 720 C C . HIS A 1 92 ? 15.062 -1.583 11.773 1.00 67.25 92 HIS A C 1
ATOM 722 O O . HIS A 1 92 ? 14.460 -0.556 12.080 1.00 67.25 92 HIS A O 1
ATOM 728 N N . GLY A 1 93 ? 14.623 -2.388 10.812 1.00 66.12 93 GLY A N 1
ATOM 729 C CA . GLY A 1 93 ? 13.372 -2.159 10.099 1.00 66.12 93 GLY A CA 1
ATOM 730 C C . GLY A 1 93 ? 12.720 -3.486 9.777 1.00 66.12 93 GLY A C 1
ATOM 731 O O . GLY A 1 93 ? 13.232 -4.227 8.937 1.00 66.12 93 GLY A O 1
ATOM 732 N N . GLY A 1 94 ? 11.613 -3.779 10.457 1.00 76.06 94 GLY A N 1
ATOM 733 C CA . GLY A 1 94 ? 10.805 -4.952 10.180 1.00 76.06 94 GLY A CA 1
ATOM 734 C C . GLY A 1 94 ? 9.790 -4.669 9.081 1.00 76.06 94 GLY A C 1
ATOM 735 O O . GLY A 1 94 ? 9.127 -3.630 9.096 1.00 76.06 94 GLY A O 1
ATOM 736 N N . TYR A 1 95 ? 9.583 -5.624 8.173 1.00 79.44 95 TYR A N 1
ATOM 737 C CA . TYR A 1 95 ? 8.457 -5.595 7.239 1.00 79.44 95 TYR A CA 1
ATOM 738 C C . TYR A 1 95 ? 7.156 -5.344 8.002 1.00 79.44 95 TYR A C 1
ATOM 740 O O . TYR A 1 95 ? 6.385 -4.490 7.587 1.00 79.44 95 TYR A O 1
ATOM 748 N N . SER A 1 96 ? 6.978 -5.988 9.168 1.00 82.12 96 SER A N 1
ATOM 749 C CA . SER A 1 96 ? 5.820 -5.857 10.065 1.00 82.12 96 SER A CA 1
ATOM 750 C C . SER A 1 96 ? 5.553 -4.447 10.599 1.00 82.12 96 SER A C 1
ATOM 752 O O . SER A 1 96 ? 4.432 -4.190 11.041 1.00 82.12 96 SER A O 1
ATOM 754 N N . ASP A 1 97 ? 6.529 -3.545 10.534 1.00 79.25 97 ASP A N 1
ATOM 755 C CA . ASP A 1 97 ? 6.497 -2.243 11.201 1.00 79.25 97 ASP A CA 1
ATOM 756 C C . ASP A 1 97 ? 5.882 -1.121 10.353 1.00 79.25 97 ASP A C 1
ATOM 758 O O . ASP A 1 97 ? 5.756 0.014 10.829 1.00 79.25 97 ASP A O 1
ATOM 762 N N . GLN A 1 98 ? 5.486 -1.425 9.114 1.00 84.44 98 GLN A N 1
ATOM 763 C CA . GLN A 1 98 ? 4.783 -0.501 8.222 1.00 84.44 98 GLN A CA 1
ATOM 764 C C . GLN A 1 98 ? 3.296 -0.863 8.118 1.00 84.44 98 GLN A C 1
ATOM 766 O O . GLN A 1 98 ? 2.953 -2.023 7.989 1.00 84.44 98 GLN A O 1
ATOM 771 N N . TYR A 1 99 ? 2.373 0.083 8.171 1.00 88.75 99 TYR A N 1
ATOM 772 C CA . TYR A 1 99 ? 0.977 -0.187 7.807 1.00 88.75 99 TYR A CA 1
ATOM 773 C C . TYR A 1 99 ? 0.290 1.107 7.411 1.00 88.75 99 TYR A C 1
ATOM 775 O O . TYR A 1 99 ? 0.718 2.196 7.797 1.00 88.75 99 TYR A O 1
ATOM 783 N N . LEU A 1 100 ? -0.812 1.002 6.678 1.00 90.75 100 LEU A N 1
ATOM 784 C CA . LEU A 1 100 ? -1.671 2.146 6.412 1.00 90.75 100 LEU A CA 1
ATOM 785 C C . LEU A 1 100 ? -2.774 2.203 7.461 1.00 90.75 100 LEU A C 1
ATOM 787 O O . LEU A 1 100 ? -3.428 1.202 7.746 1.00 90.75 100 LEU A O 1
ATOM 791 N N . GLU A 1 101 ? -2.992 3.383 8.023 1.00 91.25 101 GLU A N 1
ATOM 792 C CA . GLU A 1 101 ? -4.046 3.657 8.994 1.00 91.25 101 GLU A CA 1
ATOM 793 C C . GLU A 1 101 ? -5.009 4.699 8.425 1.00 91.25 101 GLU A C 1
ATOM 795 O O . GLU A 1 101 ? -4.588 5.771 7.991 1.00 91.25 101 GLU A O 1
ATOM 800 N N . CYS A 1 102 ? -6.310 4.427 8.458 1.00 90.88 102 CYS A N 1
ATOM 801 C CA . CYS A 1 102 ? -7.310 5.428 8.106 1.00 90.88 102 CYS A CA 1
ATOM 802 C C . CYS A 1 102 ? -7.412 6.503 9.189 1.00 90.88 102 CYS A C 1
ATOM 804 O O . CYS A 1 102 ? -7.835 6.225 10.310 1.00 90.88 102 CYS A O 1
ATOM 806 N N . ILE A 1 103 ? -7.102 7.748 8.831 1.00 88.88 103 ILE A N 1
ATOM 807 C CA . ILE A 1 103 ? -7.216 8.903 9.733 1.00 88.88 103 ILE A CA 1
ATOM 808 C C . ILE A 1 103 ? -8.540 9.661 9.569 1.00 88.88 103 ILE A C 1
ATOM 810 O O . ILE A 1 103 ? -8.891 10.472 10.422 1.00 88.88 103 ILE A O 1
ATOM 814 N N . SER A 1 104 ? -9.296 9.396 8.498 1.00 86.75 104 SER A N 1
ATOM 815 C CA . SER A 1 104 ? -10.642 9.955 8.290 1.00 86.75 104 SER A CA 1
ATOM 816 C C . SER A 1 104 ? -11.766 9.104 8.896 1.00 86.75 104 SER A C 1
ATOM 818 O O . SER A 1 104 ? -12.920 9.534 8.914 1.00 86.75 104 SER A O 1
ATOM 820 N N . CYS A 1 105 ? -11.457 7.898 9.379 1.00 85.50 105 CYS A N 1
ATOM 821 C CA . CYS A 1 105 ? -12.431 6.961 9.927 1.00 85.50 105 CYS A CA 1
ATOM 822 C C . CYS A 1 105 ? -12.781 7.348 11.374 1.00 85.50 105 CYS A C 1
ATOM 824 O O . CYS A 1 105 ? -11.912 7.434 12.238 1.00 85.50 105 CYS A O 1
ATOM 826 N N . LYS A 1 106 ? -14.065 7.621 11.644 1.00 76.88 106 LYS A N 1
ATOM 827 C CA . LYS A 1 106 ? -14.559 7.963 12.989 1.00 76.88 106 LYS A CA 1
ATOM 828 C C . LYS A 1 106 ? -14.937 6.686 13.746 1.00 76.88 106 LYS A C 1
ATOM 830 O O . LYS A 1 106 ? -15.581 5.815 13.176 1.00 76.88 106 LYS A O 1
ATOM 835 N N . ASN A 1 107 ? -14.595 6.613 15.035 1.00 76.75 107 ASN A N 1
ATOM 836 C CA . ASN A 1 107 ? -14.942 5.542 15.995 1.00 76.75 107 ASN A CA 1
ATOM 837 C C . ASN A 1 107 ? -14.354 4.141 15.739 1.00 76.75 107 ASN A C 1
ATOM 839 O O . ASN A 1 107 ? -14.374 3.308 16.646 1.00 76.75 107 ASN A O 1
ATOM 843 N N . GLU A 1 108 ? -13.822 3.875 14.550 1.00 84.00 108 GLU A N 1
ATOM 844 C CA . GLU A 1 108 ? -13.206 2.603 14.176 1.00 84.00 108 GLU A CA 1
ATOM 845 C C . GLU A 1 108 ? -11.873 2.869 13.481 1.00 84.00 108 GLU A C 1
ATOM 847 O O . GLU A 1 108 ? -11.757 3.776 12.655 1.00 84.00 108 GLU A O 1
ATOM 852 N N . SER A 1 109 ? -10.861 2.081 13.833 1.00 87.25 109 SER A N 1
ATOM 853 C CA . SER A 1 109 ? -9.541 2.153 13.221 1.00 87.25 109 SER A CA 1
ATOM 854 C C . SER A 1 109 ? -9.467 1.128 12.099 1.00 87.25 109 SER A C 1
ATOM 856 O O . SER A 1 109 ? -9.568 -0.076 12.342 1.00 87.25 109 SER A O 1
ATOM 858 N N . LEU A 1 110 ? -9.301 1.610 10.872 1.00 92.00 110 LEU A N 1
ATOM 859 C CA . LEU A 1 110 ? -9.070 0.775 9.700 1.00 92.00 110 LEU A CA 1
ATOM 860 C C . LEU A 1 110 ? -7.568 0.701 9.438 1.00 92.00 110 LEU A C 1
ATOM 862 O O . LEU A 1 110 ? -6.910 1.736 9.310 1.00 92.00 110 LEU A O 1
ATOM 866 N N . PHE A 1 111 ? -7.057 -0.521 9.334 1.00 91.31 111 PHE A N 1
ATOM 867 C CA . PHE A 1 111 ? -5.662 -0.817 9.048 1.00 91.31 111 PHE A CA 1
ATOM 868 C C . PHE A 1 111 ? -5.541 -1.640 7.772 1.00 91.31 111 PHE A C 1
ATOM 870 O O . PHE A 1 111 ? -6.301 -2.585 7.571 1.00 91.31 111 PHE A O 1
ATOM 877 N N . ILE A 1 112 ? -4.564 -1.306 6.937 1.00 91.31 112 ILE A N 1
ATOM 878 C CA . ILE A 1 112 ? -4.160 -2.113 5.784 1.00 91.31 112 ILE A CA 1
ATOM 879 C C . ILE A 1 112 ? -2.698 -2.469 5.999 1.00 91.31 112 ILE A C 1
ATOM 881 O O . ILE A 1 112 ? -1.846 -1.583 6.068 1.00 91.31 112 ILE A O 1
ATOM 885 N N . TYR A 1 113 ? -2.425 -3.760 6.148 1.00 88.56 113 TYR A N 1
ATOM 886 C CA . TYR A 1 113 ? -1.071 -4.254 6.393 1.00 88.56 113 TYR A CA 1
ATOM 887 C C . TYR A 1 113 ? -0.415 -4.688 5.095 1.00 88.56 113 TYR A C 1
ATOM 889 O O . TYR A 1 113 ? 0.656 -4.205 4.753 1.00 88.56 113 TYR A O 1
ATOM 897 N N . ASP A 1 114 ? -1.091 -5.569 4.369 1.00 92.00 114 ASP A N 1
ATOM 898 C CA . ASP A 1 114 ? -0.564 -6.213 3.183 1.00 92.00 114 ASP A CA 1
ATOM 899 C C . ASP A 1 114 ? -1.503 -5.976 1.993 1.00 92.00 114 ASP A C 1
ATOM 901 O O . ASP A 1 114 ? -2.728 -5.866 2.125 1.00 92.00 114 ASP A O 1
ATOM 905 N N . ALA A 1 115 ? -0.898 -5.867 0.817 1.00 95.44 115 ALA A N 1
ATOM 906 C CA . ALA A 1 115 ? -1.558 -5.678 -0.458 1.00 95.44 115 ALA A CA 1
ATOM 907 C C . ALA A 1 115 ? -0.944 -6.632 -1.486 1.00 95.44 115 ALA A C 1
ATOM 909 O O . ALA A 1 115 ? 0.270 -6.684 -1.652 1.00 95.44 115 ALA A O 1
ATOM 910 N N . MET A 1 116 ? -1.767 -7.378 -2.212 1.00 97.62 116 MET A N 1
ATOM 911 C CA . MET A 1 116 ? -1.304 -8.226 -3.307 1.00 97.62 116 MET A CA 1
ATOM 912 C C . MET A 1 116 ? -1.422 -7.485 -4.636 1.00 97.62 116 MET A C 1
ATOM 914 O O . MET A 1 116 ? -2.472 -6.918 -4.934 1.00 97.62 116 MET A O 1
ATOM 918 N N . ILE A 1 117 ? -0.376 -7.520 -5.460 1.00 97.75 117 ILE A N 1
ATOM 919 C CA . ILE A 1 117 ? -0.416 -6.967 -6.821 1.00 97.75 117 ILE A CA 1
ATOM 920 C C . ILE A 1 117 ? -1.241 -7.910 -7.710 1.00 97.75 117 ILE A C 1
ATOM 922 O O . ILE A 1 117 ? -0.806 -9.020 -8.009 1.00 97.75 117 ILE A O 1
ATOM 926 N N . VAL A 1 118 ? -2.422 -7.478 -8.153 1.00 97.94 118 VAL A N 1
ATOM 927 C CA . VAL A 1 118 ? -3.355 -8.312 -8.939 1.00 97.94 118 VAL A CA 1
ATOM 928 C C . VAL A 1 118 ? -3.198 -8.082 -10.433 1.00 97.94 118 VAL A C 1
ATOM 930 O O . VAL A 1 118 ? -3.184 -9.024 -11.222 1.00 97.94 118 VAL A O 1
ATOM 933 N N . SER A 1 119 ? -3.099 -6.820 -10.836 1.00 97.62 119 SER A N 1
ATOM 934 C CA . SER A 1 119 ? -2.922 -6.424 -12.228 1.00 97.62 119 SER A CA 1
ATOM 935 C C . SER A 1 119 ? -2.169 -5.098 -12.285 1.00 97.62 119 SER A C 1
ATOM 937 O O . SER A 1 119 ? -2.088 -4.372 -11.293 1.00 97.62 119 SER A O 1
ATOM 939 N N . LEU A 1 120 ? -1.569 -4.794 -13.429 1.00 97.38 120 LEU A N 1
ATOM 940 C CA . LEU A 1 120 ? -0.903 -3.520 -13.663 1.00 97.38 120 LEU A CA 1
ATOM 941 C C . LEU A 1 120 ? -0.873 -3.205 -15.152 1.00 97.38 120 LEU A C 1
ATOM 943 O O . LEU A 1 120 ? -0.811 -4.108 -15.992 1.00 97.38 120 LEU A O 1
ATOM 947 N N . ASP A 1 121 ? -0.874 -1.915 -15.443 1.00 95.94 121 ASP A N 1
ATOM 948 C CA . ASP A 1 121 ? -0.619 -1.345 -16.756 1.00 95.94 121 ASP A CA 1
ATOM 949 C C . ASP A 1 121 ? 0.433 -0.227 -16.634 1.00 95.94 121 ASP A C 1
ATOM 951 O O . ASP A 1 121 ? 1.113 -0.078 -15.607 1.00 95.94 121 ASP A O 1
ATOM 955 N N . ASP A 1 122 ? 0.616 0.535 -17.706 1.00 94.31 122 ASP A N 1
ATOM 956 C CA . ASP A 1 122 ? 1.627 1.589 -17.761 1.00 94.31 122 ASP A CA 1
ATOM 957 C C . ASP A 1 122 ? 1.305 2.763 -16.823 1.00 94.31 122 ASP A C 1
ATOM 959 O O . ASP A 1 122 ? 2.202 3.512 -16.446 1.00 94.31 122 ASP A O 1
ATOM 963 N N . GLN A 1 123 ? 0.044 2.928 -16.412 1.00 96.44 123 GLN A N 1
ATOM 964 C CA . GLN A 1 123 ? -0.414 4.075 -15.626 1.00 96.44 123 GLN A CA 1
ATOM 965 C C . GLN A 1 123 ? -0.851 3.704 -14.215 1.00 96.44 123 GLN A C 1
ATOM 967 O O . GLN A 1 123 ? -0.779 4.543 -13.319 1.00 96.44 123 GLN A O 1
ATOM 972 N N . THR A 1 124 ? -1.299 2.473 -13.991 1.00 96.94 124 THR A N 1
ATOM 973 C CA . THR A 1 124 ? -1.968 2.064 -12.758 1.00 96.94 124 THR A CA 1
ATOM 974 C C . THR A 1 124 ? -1.523 0.688 -12.282 1.00 96.94 124 THR A C 1
ATOM 976 O O . THR A 1 124 ? -1.112 -0.175 -13.060 1.00 96.94 124 THR A O 1
ATOM 979 N N . ILE A 1 125 ? -1.643 0.477 -10.973 1.00 97.75 125 ILE A N 1
ATOM 980 C CA . ILE A 1 125 ? -1.481 -0.822 -10.326 1.00 97.75 125 ILE A CA 1
ATOM 981 C C . ILE A 1 125 ? -2.770 -1.132 -9.572 1.00 97.75 125 ILE A C 1
ATOM 983 O O . ILE A 1 125 ? -3.291 -0.300 -8.824 1.00 97.75 125 ILE A O 1
ATOM 987 N N . GLN A 1 126 ? -3.298 -2.332 -9.785 1.00 97.56 126 GLN A N 1
ATOM 988 C CA . GLN A 1 126 ? -4.429 -2.858 -9.043 1.00 97.56 126 GLN A CA 1
ATOM 989 C C . GLN A 1 126 ? -3.927 -3.753 -7.918 1.00 97.56 126 GLN A C 1
ATOM 991 O O . GLN A 1 126 ? -3.239 -4.751 -8.145 1.00 97.56 126 GLN A O 1
ATOM 996 N N . PHE A 1 127 ? -4.340 -3.412 -6.708 1.00 97.56 127 PHE A N 1
ATOM 997 C CA . PHE A 1 127 ? -4.064 -4.153 -5.498 1.00 97.56 127 PHE A CA 1
ATOM 998 C C . PHE A 1 127 ? -5.319 -4.861 -4.993 1.00 97.56 127 PHE A C 1
ATOM 1000 O O . PHE A 1 127 ? -6.448 -4.389 -5.169 1.00 97.56 127 PHE A O 1
ATOM 1007 N N . GLN A 1 128 ? -5.104 -5.984 -4.324 1.00 97.50 128 GLN A N 1
ATOM 1008 C CA . GLN A 1 128 ? -6.054 -6.604 -3.415 1.00 97.50 128 GLN A CA 1
ATOM 1009 C C . GLN A 1 128 ? -5.549 -6.352 -1.998 1.00 97.50 128 GLN A C 1
ATOM 1011 O O . GLN A 1 128 ? -4.460 -6.786 -1.645 1.00 97.50 128 GLN A O 1
ATOM 1016 N N . LEU A 1 129 ? -6.307 -5.580 -1.232 1.00 95.56 129 LEU A N 1
ATOM 1017 C CA . LEU A 1 129 ? -5.958 -5.110 0.100 1.00 95.56 129 LEU A CA 1
ATOM 1018 C C . LEU A 1 129 ? -6.575 -6.020 1.148 1.00 95.56 129 LEU A C 1
ATOM 1020 O O . LEU A 1 129 ? -7.788 -6.242 1.100 1.00 95.56 129 LEU A O 1
ATOM 1024 N N . ASP A 1 130 ? -5.779 -6.429 2.128 1.00 93.81 130 ASP A N 1
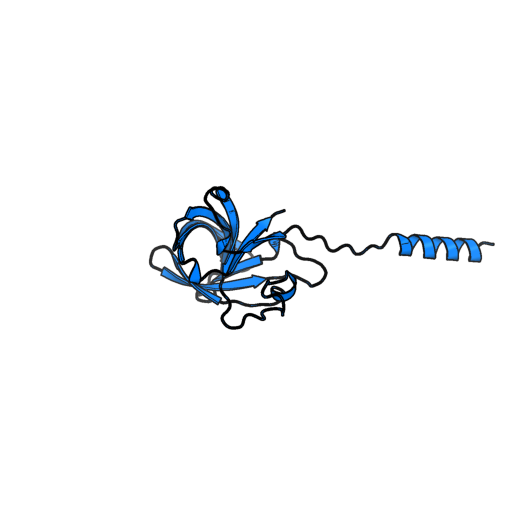ATOM 1025 C CA . ASP A 1 130 ? -6.288 -7.052 3.342 1.00 93.81 130 ASP A CA 1
ATOM 1026 C C . ASP A 1 130 ? -6.490 -5.985 4.419 1.00 93.81 130 ASP A C 1
ATOM 1028 O O . ASP A 1 130 ? -5.548 -5.363 4.922 1.00 93.81 130 ASP A O 1
ATOM 1032 N N . ILE A 1 131 ? -7.761 -5.747 4.736 1.00 93.12 131 ILE A N 1
ATOM 1033 C CA . ILE A 1 131 ? -8.224 -4.668 5.602 1.00 93.12 131 ILE A CA 1
ATOM 1034 C C . ILE A 1 131 ? -8.670 -5.247 6.940 1.00 93.12 131 ILE A C 1
ATOM 1036 O O . ILE A 1 131 ? -9.523 -6.134 6.998 1.00 93.12 131 ILE A O 1
ATOM 1040 N N . GLU A 1 132 ? -8.152 -4.695 8.034 1.00 94.31 132 GLU A N 1
ATOM 1041 C CA . GLU A 1 132 ? -8.612 -4.986 9.388 1.00 94.31 132 GLU A CA 1
ATOM 1042 C C . GLU A 1 132 ? -9.302 -3.765 9.994 1.00 94.31 132 GLU A C 1
ATOM 1044 O O . GLU A 1 132 ? -8.716 -2.688 10.092 1.00 94.31 132 GLU A O 1
ATOM 1049 N N . ILE A 1 133 ? -10.536 -3.944 10.461 1.00 92.00 133 ILE A N 1
ATOM 1050 C CA . ILE A 1 133 ? -11.289 -2.923 11.193 1.00 92.00 133 ILE A CA 1
ATOM 1051 C C . ILE A 1 133 ? -11.254 -3.283 12.675 1.00 92.00 133 ILE A C 1
ATOM 1053 O O . ILE A 1 133 ? -11.631 -4.393 13.071 1.00 92.00 133 ILE A O 1
ATOM 1057 N N . LYS A 1 134 ? -10.785 -2.352 13.506 1.00 91.88 134 LYS A N 1
ATOM 1058 C CA . LYS A 1 134 ? -10.559 -2.559 14.939 1.00 91.88 134 LYS A CA 1
ATOM 1059 C C . LYS A 1 134 ? -11.211 -1.466 15.780 1.00 91.88 134 LYS A C 1
ATOM 1061 O O . LYS A 1 134 ? -11.310 -0.309 15.377 1.00 91.88 134 LYS A O 1
ATOM 1066 N N . ARG A 1 135 ? -11.574 -1.843 17.004 1.00 88.00 135 ARG A N 1
ATOM 1067 C CA . ARG A 1 135 ? -11.751 -0.945 18.153 1.00 88.00 135 ARG A CA 1
ATOM 1068 C C . ARG A 1 135 ? -10.603 -1.168 19.141 1.00 88.00 135 ARG A C 1
ATOM 1070 O O . ARG A 1 135 ? -9.900 -2.174 19.021 1.00 88.00 135 ARG A O 1
ATOM 1077 N N . PRO A 1 136 ? -10.378 -0.261 20.108 1.00 82.81 136 PRO A N 1
ATOM 1078 C CA . PRO A 1 136 ? -9.328 -0.439 21.107 1.00 82.81 136 PRO A CA 1
ATOM 1079 C C . PRO A 1 136 ? -9.393 -1.831 21.756 1.00 82.81 136 PRO A C 1
ATOM 1081 O O . PRO A 1 136 ? -10.379 -2.175 22.401 1.00 82.81 136 PRO A O 1
ATOM 1084 N N . GLY A 1 137 ? -8.357 -2.646 21.532 1.00 80.75 137 GLY A N 1
ATOM 1085 C CA . GLY A 1 137 ? -8.246 -4.005 22.074 1.00 80.75 137 GLY A CA 1
ATOM 1086 C C . GLY A 1 137 ? -9.074 -5.094 21.376 1.00 80.75 137 GLY A C 1
ATOM 1087 O O . GLY A 1 137 ? -9.016 -6.239 21.815 1.00 80.75 137 GLY A O 1
ATOM 1088 N N . GLN A 1 138 ? -9.813 -4.792 20.300 1.00 88.25 138 GLN A N 1
ATOM 1089 C CA . GLN A 1 138 ? -10.704 -5.763 19.654 1.00 88.25 138 GLN A CA 1
ATOM 1090 C C . GLN A 1 138 ? -10.698 -5.662 18.121 1.00 88.25 138 GLN A C 1
ATOM 1092 O O . GLN A 1 138 ? -10.994 -4.615 17.543 1.00 88.25 138 GLN A O 1
ATOM 1097 N N . LEU A 1 139 ? -10.436 -6.790 17.454 1.00 90.88 139 LEU A N 1
ATOM 1098 C CA . LEU A 1 139 ? -10.682 -6.953 16.021 1.00 90.88 139 LEU A CA 1
ATOM 1099 C C . LEU A 1 139 ? -12.188 -7.115 15.780 1.00 90.88 139 LEU A C 1
ATOM 1101 O O . LEU A 1 139 ? -12.803 -8.024 16.333 1.00 90.88 139 LEU A O 1
ATOM 1105 N N . LEU A 1 140 ? -12.771 -6.245 14.956 1.00 91.06 140 LEU A N 1
ATOM 1106 C CA . LEU A 1 140 ? -14.191 -6.306 14.604 1.00 91.06 140 LEU A CA 1
ATOM 1107 C C . LEU A 1 140 ? -14.418 -7.104 13.326 1.00 91.06 140 LEU A C 1
ATOM 1109 O O . LEU A 1 140 ? -15.333 -7.921 13.258 1.00 91.06 140 LEU A O 1
ATOM 1113 N N . LYS A 1 141 ? -13.602 -6.841 12.300 1.00 92.50 141 LYS A N 1
ATOM 1114 C CA . LYS A 1 141 ? -13.805 -7.401 10.966 1.00 92.50 141 LYS A CA 1
ATOM 1115 C C . LYS A 1 141 ? -12.499 -7.476 10.184 1.00 92.50 141 LYS A C 1
ATOM 1117 O O . LYS A 1 141 ? -11.634 -6.613 10.338 1.00 92.50 141 LYS A O 1
ATOM 1122 N N . LYS A 1 142 ? -12.391 -8.493 9.327 1.00 93.62 142 LYS A N 1
ATOM 1123 C CA . LYS A 1 142 ? -11.409 -8.557 8.242 1.00 93.62 142 LYS A CA 1
ATOM 1124 C C . LYS A 1 142 ? -12.146 -8.562 6.914 1.00 93.62 142 LYS A C 1
ATOM 1126 O O . LYS A 1 142 ? -13.141 -9.272 6.769 1.00 93.62 142 LYS A O 1
ATOM 1131 N N . GLU A 1 143 ? -11.676 -7.766 5.973 1.00 93.44 143 GLU A N 1
ATOM 1132 C CA . GLU A 1 143 ? -12.236 -7.675 4.631 1.00 93.44 143 GLU A CA 1
ATOM 1133 C C . GLU A 1 143 ? -11.122 -7.647 3.605 1.00 93.44 143 GLU A C 1
ATOM 1135 O O . GLU A 1 143 ? -10.045 -7.120 3.866 1.00 93.44 143 GLU A O 1
ATOM 1140 N N . THR A 1 144 ? -11.426 -8.143 2.413 1.00 94.19 144 THR A N 1
ATOM 1141 C CA . THR A 1 144 ? -10.530 -8.023 1.274 1.00 94.19 144 THR A CA 1
ATOM 1142 C C . THR A 1 144 ? -11.184 -7.154 0.213 1.00 94.19 144 THR A C 1
ATOM 1144 O O . THR A 1 144 ? -12.329 -7.400 -0.175 1.00 94.19 144 THR A O 1
ATOM 1147 N N . LYS A 1 145 ? -10.477 -6.114 -0.235 1.00 94.50 145 LYS A N 1
ATOM 1148 C CA . LYS A 1 145 ? -10.988 -5.113 -1.184 1.00 94.50 145 LYS A CA 1
ATOM 1149 C C . LYS A 1 145 ? -10.042 -4.927 -2.349 1.00 94.50 145 LYS A C 1
ATOM 1151 O O . LYS A 1 145 ? -8.838 -5.080 -2.192 1.00 94.50 145 LYS A O 1
ATOM 1156 N N . SER A 1 146 ? -10.570 -4.558 -3.512 1.00 94.19 146 SER A N 1
ATOM 1157 C CA . SER A 1 146 ? -9.721 -4.163 -4.633 1.00 94.19 146 SER A CA 1
ATOM 1158 C C . SER A 1 146 ? -9.559 -2.650 -4.670 1.00 94.19 146 SER A C 1
ATOM 1160 O O . SER A 1 146 ? -10.522 -1.910 -4.479 1.00 94.19 146 SER A O 1
ATOM 1162 N N . LEU A 1 147 ? -8.338 -2.194 -4.929 1.00 95.00 147 LEU A N 1
ATOM 1163 C CA . LEU A 1 147 ? -8.011 -0.785 -5.086 1.00 95.00 147 LEU A CA 1
ATOM 1164 C C . LEU A 1 147 ? -7.126 -0.607 -6.314 1.00 95.00 147 LEU A C 1
ATOM 1166 O O . LEU A 1 147 ? -6.133 -1.309 -6.475 1.00 95.00 147 LEU A O 1
ATOM 1170 N N . ARG A 1 148 ? -7.458 0.370 -7.155 1.00 95.62 148 ARG A N 1
ATOM 1171 C CA . ARG A 1 148 ? -6.604 0.802 -8.262 1.00 95.62 148 ARG A CA 1
ATOM 1172 C C . ARG A 1 148 ? -5.920 2.109 -7.885 1.00 95.62 148 ARG A C 1
ATOM 1174 O O . ARG A 1 148 ? -6.595 3.045 -7.464 1.00 95.62 148 ARG A O 1
ATOM 1181 N N . ILE A 1 149 ? -4.599 2.163 -8.027 1.00 94.69 149 ILE A N 1
ATOM 1182 C CA . ILE A 1 149 ? -3.796 3.347 -7.715 1.00 94.69 149 ILE A CA 1
ATOM 1183 C C . ILE A 1 149 ? -2.984 3.734 -8.945 1.00 94.69 149 ILE A C 1
ATOM 1185 O O . ILE A 1 149 ? -2.358 2.884 -9.579 1.00 94.69 149 ILE A O 1
ATOM 1189 N N . ASP A 1 150 ? -2.982 5.023 -9.262 1.00 95.06 150 ASP A N 1
ATOM 1190 C CA . ASP A 1 150 ? -2.129 5.581 -10.306 1.00 95.06 150 ASP A CA 1
ATOM 1191 C C . ASP A 1 150 ? -0.658 5.482 -9.880 1.00 95.06 150 ASP A C 1
ATOM 1193 O O . ASP A 1 150 ? -0.299 5.857 -8.761 1.00 95.06 150 ASP A O 1
ATOM 1197 N N . ARG A 1 151 ? 0.220 5.025 -10.775 1.00 93.88 151 ARG A N 1
ATOM 1198 C CA . ARG A 1 151 ? 1.661 4.882 -10.510 1.00 93.88 151 ARG A CA 1
ATOM 1199 C C . ARG A 1 151 ? 2.294 6.199 -10.067 1.00 93.88 151 ARG A C 1
ATOM 1201 O O . ARG A 1 151 ? 3.166 6.198 -9.213 1.00 93.88 151 ARG A O 1
ATOM 1208 N N . ASN A 1 152 ? 1.809 7.333 -10.575 1.00 91.38 152 ASN A N 1
ATOM 1209 C CA . ASN A 1 152 ? 2.308 8.658 -10.198 1.00 91.38 152 ASN A CA 1
ATOM 1210 C C . ASN A 1 152 ? 2.019 9.056 -8.734 1.00 91.38 152 ASN A C 1
ATOM 1212 O O . ASN A 1 152 ? 2.634 10.005 -8.245 1.00 91.38 152 ASN A O 1
ATOM 1216 N N . LYS A 1 153 ? 1.105 8.358 -8.046 1.00 90.31 153 LYS A N 1
ATOM 1217 C CA . LYS A 1 153 ? 0.783 8.541 -6.621 1.00 90.31 153 LYS A CA 1
ATOM 1218 C C . LYS A 1 153 ? 1.613 7.639 -5.708 1.00 90.31 153 LYS A C 1
ATOM 1220 O O . LYS A 1 153 ? 1.485 7.743 -4.490 1.00 90.31 153 LYS A O 1
ATOM 1225 N N . LEU A 1 154 ? 2.434 6.759 -6.273 1.00 90.38 154 LEU A N 1
ATOM 1226 C CA . LEU A 1 154 ? 3.275 5.820 -5.542 1.00 90.38 154 LEU A CA 1
ATOM 1227 C C . LEU A 1 154 ? 4.743 6.204 -5.712 1.00 90.38 154 LEU A C 1
ATOM 1229 O O . LEU A 1 154 ? 5.157 6.610 -6.796 1.00 90.38 154 LEU A O 1
ATOM 1233 N N . ASP A 1 155 ? 5.530 6.046 -4.653 1.00 88.44 155 ASP A N 1
ATOM 1234 C CA . ASP A 1 155 ? 6.991 6.001 -4.783 1.00 88.44 155 ASP A CA 1
ATOM 1235 C C . ASP A 1 155 ? 7.455 4.565 -5.080 1.00 88.44 155 ASP A C 1
ATOM 1237 O O . ASP A 1 155 ? 8.428 4.340 -5.812 1.00 88.44 155 ASP A O 1
ATOM 1241 N N . GLY A 1 156 ? 6.739 3.572 -4.551 1.00 90.88 156 GLY A N 1
ATOM 1242 C CA . GLY A 1 156 ? 7.068 2.169 -4.735 1.00 90.88 156 GLY A CA 1
ATOM 1243 C C . GLY A 1 156 ? 6.257 1.244 -3.845 1.00 90.88 156 GLY A C 1
ATOM 1244 O O . GLY A 1 156 ? 5.146 1.558 -3.414 1.00 90.88 156 GLY A O 1
ATOM 1245 N N . VAL A 1 157 ? 6.818 0.064 -3.611 1.00 91.56 157 VAL A N 1
ATOM 1246 C CA . VAL A 1 157 ? 6.260 -0.941 -2.714 1.00 91.56 157 VAL A CA 1
ATOM 1247 C C . VAL A 1 157 ? 7.368 -1.603 -1.905 1.00 91.56 157 VAL A C 1
ATOM 1249 O O . VAL A 1 157 ? 8.485 -1.801 -2.386 1.00 91.56 157 VAL A O 1
ATOM 1252 N N . MET A 1 158 ? 7.0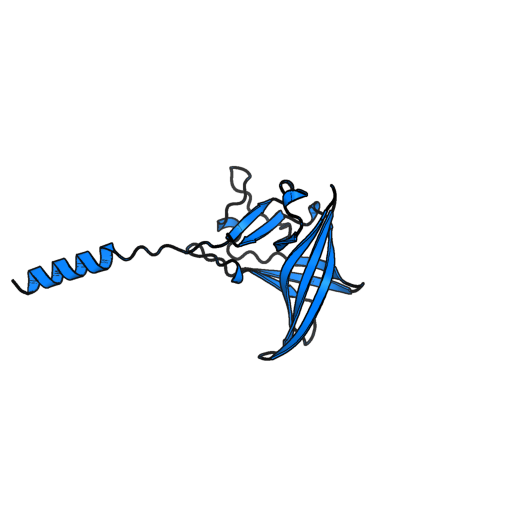47 -1.977 -0.675 1.00 89.62 158 MET A N 1
ATOM 1253 C CA . MET A 1 158 ? 7.925 -2.740 0.203 1.00 89.62 158 MET A CA 1
ATOM 1254 C C . MET A 1 158 ? 7.534 -4.213 0.161 1.00 89.62 158 MET A C 1
ATOM 1256 O O . MET A 1 158 ? 6.352 -4.534 0.107 1.00 89.62 158 MET A O 1
ATOM 1260 N N . TYR A 1 159 ? 8.497 -5.121 0.200 1.00 89.88 159 TYR A N 1
ATOM 1261 C CA . TYR A 1 159 ? 8.246 -6.562 0.235 1.00 89.88 159 TYR A CA 1
ATOM 1262 C C . TYR A 1 159 ? 9.110 -7.215 1.303 1.00 89.88 159 TYR A C 1
ATOM 1264 O O . TYR A 1 159 ? 10.118 -6.651 1.720 1.00 89.88 159 TYR A O 1
ATOM 1272 N N . LYS A 1 160 ? 8.715 -8.396 1.766 1.00 89.56 160 LYS A N 1
ATOM 1273 C CA . LYS A 1 160 ? 9.516 -9.156 2.722 1.00 89.56 160 LYS A CA 1
ATOM 1274 C C . LYS A 1 160 ? 10.657 -9.883 1.999 1.00 89.56 160 LYS A C 1
ATOM 1276 O O . LYS A 1 160 ? 10.392 -10.503 0.967 1.00 89.56 160 LYS A O 1
ATOM 1281 N N . LEU A 1 161 ? 11.888 -9.769 2.509 1.00 84.69 161 LEU A N 1
ATOM 1282 C CA . LEU A 1 161 ? 13.079 -10.461 1.983 1.00 84.69 161 LEU A CA 1
ATOM 1283 C C . LEU A 1 161 ? 13.056 -11.969 2.263 1.00 84.69 161 LEU A C 1
ATOM 1285 O O . LEU A 1 161 ? 12.475 -12.380 3.295 1.00 84.69 161 LEU A O 1
#

Sequence (161 aa):
MLKLLSSIFLILLTAFCNAQGSWDIGYLNVDSISKGHLGKIVRIDFKSTNAWISPDGQRHIRSFVGTKDTASLTIDTTLLILAERRKIYVDHGGYSDQYLECISCKNESLFIYDAMIVSLDDQTIQFQLDIEIKRPGQLLKKETKSLRIDRNKLDGVMYKL

Secondary structure (DSSP, 8-state):
-HHHHHHHHHHHHHHT------B-EEEEEGGG--GGGTT-EEEEEE--TT----TTS---GGGGSS---EEEEEETTEEEEEEEEE--BTTBB-GGGEEEEESS-SSSEEEEEEEEEEEE-SSEEEEEEEEEEEETTEEEEEEEEEEEEEGGGEEEEEEE-

Foldseek 3Di:
DVVVVVVVVVVVVVVPPPLQADEQKDWDFLVRDDPVQAQAKWAFAWDAPDQDQPPVRDDDPVSVDPDFGWDWFAFPNDTFIWTWFAPADPRYGDLQRIWIWTPPDPQKIKIWSIWGFHDDDPFKTKTWTWIWIDHVPDTDDTDITIGIDTSNGGRTIMHGD

Radius of gyration: 20.36 Å; chains: 1; bounding box: 62×31×57 Å